Protein AF-S2SFE3-F1 (afdb_monomer)

Secondary structure (DSSP, 8-state):
-HHHHHHHHHHHHH-PPPPS---S--PPP--TTHHHHHHHHHHHHTT--

Radius of gyration: 12.44 Å; Cα contacts (8 Å, |Δi|>4): 21; chains: 1; bounding box: 22×21×31 Å

Solvent-accessible surface area (backbone atoms only — not comparable to full-atom values): 3216 Å² total; per-residue (Å²): 111,75,38,56,55,53,36,52,51,51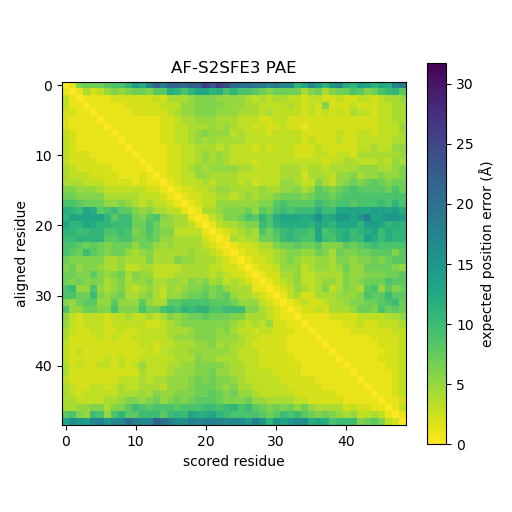,46,67,76,74,51,78,86,74,67,90,83,71,88,71,91,81,86,82,86,70,59,87,56,74,48,37,52,18,50,52,51,50,33,57,76,69,70,58,128

pLDDT: mean 87.16, std 5.81, range [62.38, 93.12]

Structure (mmCIF, N/CA/C/O backbone):
data_AF-S2SFE3-F1
#
_entry.id   AF-S2SFE3-F1
#
loop_
_atom_site.group_PDB
_atom_site.id
_atom_site.type_symbol
_atom_site.label_atom_id
_atom_site.label_alt_id
_atom_site.label_comp_id
_atom_site.label_asym_id
_atom_site.label_entity_id
_atom_site.label_seq_id
_atom_site.pdbx_PDB_ins_code
_atom_site.Cartn_x
_atom_site.Cartn_y
_atom_site.Cartn_z
_atom_s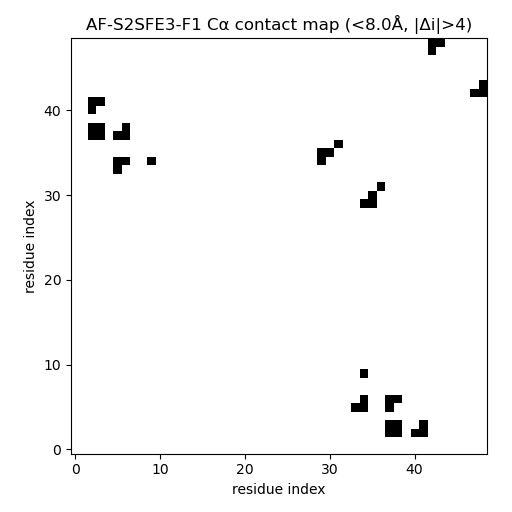ite.occupancy
_atom_site.B_iso_or_equiv
_atom_site.auth_seq_id
_atom_site.auth_comp_id
_atom_site.auth_asym_id
_atom_site.auth_atom_id
_atom_site.pdbx_PDB_model_num
ATOM 1 N N . SER A 1 1 ? -0.822 -7.140 12.882 1.00 65.19 1 SER A N 1
ATOM 2 C CA . SER A 1 1 ? -1.488 -5.825 12.989 1.00 65.19 1 SER A CA 1
ATOM 3 C C . SER A 1 1 ? -2.651 -5.816 12.008 1.00 65.19 1 SER A C 1
ATOM 5 O O . SER A 1 1 ? -2.458 -6.297 10.901 1.00 65.19 1 SER A O 1
ATOM 7 N N . THR A 1 2 ? -3.843 -5.347 12.388 1.00 85.94 2 THR A N 1
ATOM 8 C CA . THR A 1 2 ? -5.041 -5.339 11.514 1.00 85.94 2 THR A CA 1
ATOM 9 C C . THR A 1 2 ? -4.882 -4.425 10.295 1.00 85.94 2 THR A C 1
ATOM 11 O O . THR A 1 2 ? -5.435 -4.715 9.239 1.00 85.94 2 THR A O 1
ATOM 14 N N . ALA A 1 3 ? -4.078 -3.364 10.417 1.00 88.50 3 ALA A N 1
ATOM 15 C CA . ALA A 1 3 ? -3.762 -2.448 9.324 1.00 88.50 3 ALA A CA 1
ATOM 16 C C . ALA A 1 3 ? -2.960 -3.126 8.199 1.00 88.50 3 ALA A C 1
ATOM 18 O O . ALA A 1 3 ? -3.294 -2.960 7.031 1.00 88.50 3 ALA A O 1
ATOM 19 N N . VAL A 1 4 ? -1.952 -3.939 8.544 1.00 89.88 4 VAL A N 1
ATOM 20 C CA . VAL A 1 4 ? -1.146 -4.691 7.560 1.00 89.88 4 VAL A CA 1
ATOM 21 C C . VAL A 1 4 ? -2.037 -5.607 6.729 1.00 89.88 4 VAL A C 1
ATOM 23 O O . VAL A 1 4 ? -2.016 -5.520 5.510 1.00 89.88 4 VAL A O 1
ATOM 26 N N . THR A 1 5 ? -2.898 -6.391 7.381 1.00 91.06 5 THR A N 1
ATOM 27 C CA . THR A 1 5 ? -3.817 -7.303 6.686 1.00 91.06 5 THR A CA 1
ATOM 28 C C . THR A 1 5 ? -4.775 -6.565 5.751 1.00 91.06 5 THR A C 1
ATOM 30 O O . THR A 1 5 ? -4.975 -7.000 4.623 1.00 91.06 5 THR A O 1
ATOM 33 N N . ALA A 1 6 ? -5.341 -5.433 6.183 1.00 89.56 6 ALA A N 1
ATOM 34 C CA . ALA A 1 6 ? -6.232 -4.639 5.338 1.00 89.56 6 ALA A CA 1
ATOM 35 C C . ALA A 1 6 ? -5.511 -4.062 4.107 1.00 89.56 6 ALA A C 1
ATOM 37 O O . ALA A 1 6 ? -6.079 -4.019 3.018 1.00 89.56 6 ALA A O 1
ATOM 38 N N . TYR A 1 7 ? -4.259 -3.631 4.277 1.00 89.12 7 TYR A N 1
ATOM 39 C CA . TYR A 1 7 ? -3.448 -3.108 3.184 1.00 89.12 7 TYR A CA 1
ATOM 40 C C . TYR A 1 7 ? -3.019 -4.215 2.209 1.00 89.12 7 TYR A C 1
ATOM 42 O O . TYR A 1 7 ? -3.189 -4.060 1.005 1.00 89.12 7 TYR A O 1
ATOM 50 N N . GLU A 1 8 ? -2.536 -5.352 2.714 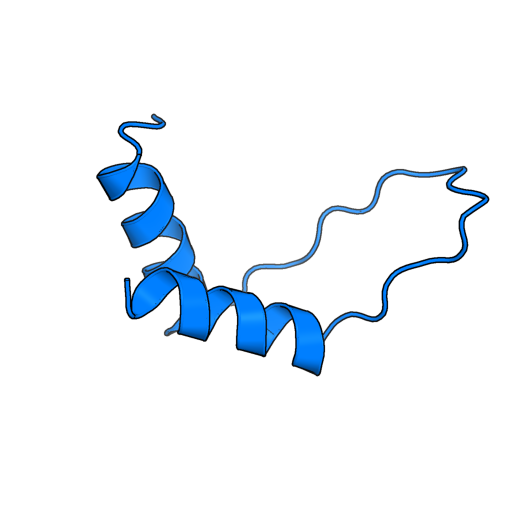1.00 90.81 8 GLU A N 1
ATOM 51 C CA . GLU A 1 8 ? -2.165 -6.520 1.900 1.00 90.81 8 GLU A CA 1
ATOM 52 C C . GLU A 1 8 ? -3.343 -7.042 1.078 1.00 90.81 8 GLU A C 1
ATOM 54 O O . GLU A 1 8 ? -3.191 -7.327 -0.107 1.00 90.81 8 GLU A O 1
ATOM 59 N N . GLN A 1 9 ? -4.528 -7.129 1.688 1.00 92.44 9 GLN A N 1
ATOM 60 C CA . GLN A 1 9 ? -5.724 -7.601 1.002 1.00 92.44 9 GLN A CA 1
ATOM 61 C C . GLN A 1 9 ? -6.103 -6.683 -0.164 1.00 92.44 9 GLN A C 1
ATOM 63 O O . GLN A 1 9 ? -6.338 -7.168 -1.264 1.00 92.44 9 GLN A O 1
ATOM 68 N N . TYR A 1 10 ? -6.066 -5.363 0.036 1.00 91.69 10 TYR A N 1
ATOM 69 C CA . TYR A 1 10 ? -6.302 -4.418 -1.054 1.00 91.69 10 TYR A CA 1
ATOM 70 C C . TYR A 1 10 ? -5.319 -4.597 -2.210 1.00 91.69 10 TYR A C 1
ATOM 72 O O . TYR A 1 10 ? -5.746 -4.597 -3.363 1.00 91.69 10 TYR A O 1
ATOM 80 N N . ILE A 1 11 ? -4.027 -4.760 -1.907 1.00 90.50 11 ILE A N 1
ATOM 81 C CA . ILE A 1 11 ? -3.009 -4.952 -2.939 1.00 90.50 11 ILE A CA 1
ATOM 82 C C . ILE A 1 11 ? -3.292 -6.219 -3.745 1.00 90.50 11 ILE A C 1
ATOM 84 O O . ILE A 1 11 ? -3.317 -6.149 -4.967 1.00 90.50 11 ILE A O 1
ATOM 88 N N . ASN A 1 12 ? -3.571 -7.336 -3.072 1.00 90.94 12 ASN A N 1
ATOM 89 C CA . ASN A 1 12 ? -3.876 -8.604 -3.736 1.00 90.94 12 ASN A CA 1
ATOM 90 C C . ASN A 1 12 ? -5.157 -8.542 -4.585 1.00 90.94 12 ASN A C 1
ATOM 92 O O . ASN A 1 12 ? -5.243 -9.225 -5.600 1.00 90.94 12 ASN A O 1
ATOM 96 N N . ASP A 1 13 ? -6.141 -7.738 -4.174 1.00 93.12 13 ASP A N 1
ATOM 97 C CA . ASP A 1 13 ? -7.417 -7.602 -4.882 1.00 93.12 13 ASP A CA 1
ATOM 98 C C . ASP A 1 13 ? -7.341 -6.638 -6.083 1.00 93.12 13 ASP A C 1
ATOM 100 O O . ASP A 1 13 ? -8.165 -6.732 -6.992 1.00 93.12 13 ASP A O 1
ATOM 104 N N . HIS A 1 14 ? -6.397 -5.688 -6.085 1.00 89.94 14 HIS A N 1
ATOM 105 C CA . HIS A 1 14 ? -6.333 -4.607 -7.085 1.00 89.94 14 HIS A CA 1
ATOM 106 C C . HIS A 1 14 ? -5.133 -4.684 -8.025 1.00 89.94 14 HIS A C 1
ATOM 108 O O . HIS A 1 14 ? -5.181 -4.092 -9.104 1.00 89.94 14 HIS A O 1
ATOM 114 N N . TYR A 1 15 ? -4.070 -5.387 -7.639 1.00 89.25 15 TYR A N 1
ATOM 115 C CA . TYR A 1 15 ? -2.839 -5.461 -8.412 1.00 89.25 15 TYR A CA 1
ATOM 116 C C . TYR A 1 15 ? -2.402 -6.910 -8.582 1.00 89.25 15 TYR A C 1
ATOM 118 O O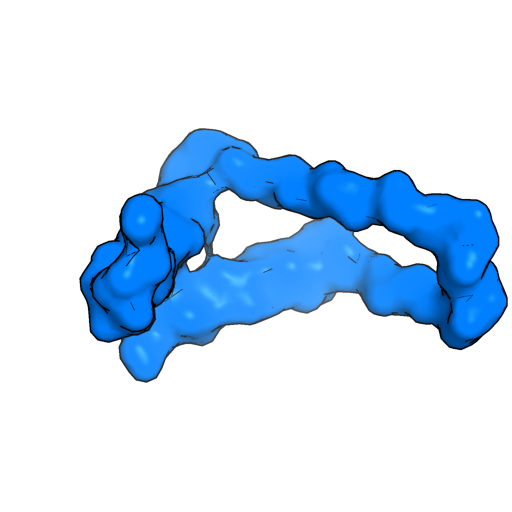 . TYR A 1 15 ? -2.333 -7.685 -7.629 1.00 89.25 15 TYR A O 1
ATOM 126 N N . GLU A 1 16 ? -2.046 -7.259 -9.812 1.00 87.50 16 GLU A N 1
ATOM 127 C CA . GLU A 1 16 ? -1.354 -8.507 -10.097 1.00 87.50 16 GLU A CA 1
ATOM 128 C C . GLU A 1 16 ? 0.149 -8.257 -10.103 1.00 87.50 16 GLU A C 1
ATOM 130 O O . GLU A 1 16 ? 0.631 -7.235 -10.598 1.00 87.50 16 GLU A O 1
ATOM 135 N N . PHE A 1 17 ? 0.904 -9.199 -9.542 1.00 83.38 17 PHE A N 1
ATOM 136 C CA . PHE A 1 17 ? 2.351 -9.083 -9.543 1.00 83.38 17 PHE A CA 1
ATOM 137 C C . PHE A 1 17 ? 2.864 -9.198 -10.989 1.00 83.38 17 PHE A C 1
ATOM 139 O O . PHE A 1 17 ? 2.565 -10.195 -11.655 1.00 83.38 17 PHE A O 1
ATOM 146 N N . PRO A 1 18 ? 3.623 -8.209 -11.493 1.00 81.69 18 PRO A N 1
ATOM 147 C CA . PRO A 1 18 ? 4.120 -8.243 -12.861 1.00 81.69 18 PRO A CA 1
ATOM 148 C C . PRO A 1 18 ? 5.090 -9.411 -13.082 1.00 81.69 18 PRO A C 1
ATOM 150 O O . PRO A 1 18 ? 5.675 -9.961 -12.144 1.00 81.69 18 PRO A O 1
ATOM 153 N N . SER A 1 19 ? 5.284 -9.787 -14.348 1.00 83.88 19 SER A N 1
ATOM 154 C CA . SER A 1 19 ? 6.270 -10.801 -14.732 1.00 83.88 19 SER A CA 1
ATOM 155 C C . SER A 1 19 ? 7.677 -10.433 -14.254 1.00 83.88 19 SER A C 1
ATOM 157 O O . SER A 1 19 ? 8.015 -9.256 -14.170 1.00 83.88 19 SER A O 1
ATOM 159 N N . ALA A 1 20 ? 8.526 -11.438 -14.020 1.00 81.44 20 ALA A N 1
ATOM 160 C CA . ALA A 1 20 ? 9.879 -11.251 -13.486 1.00 81.44 20 ALA A CA 1
ATOM 161 C C . ALA A 1 20 ? 10.798 -10.344 -14.337 1.00 81.44 20 ALA A C 1
ATOM 163 O O . ALA A 1 20 ? 11.780 -9.819 -13.813 1.00 81.44 20 ALA A O 1
ATOM 164 N N . ASP A 1 21 ? 10.474 -10.125 -15.614 1.00 84.38 21 ASP A N 1
ATOM 165 C CA . ASP A 1 21 ? 11.134 -9.132 -16.468 1.00 84.38 21 ASP A CA 1
ATOM 166 C C . ASP A 1 21 ? 10.633 -7.710 -16.156 1.00 84.38 21 ASP A C 1
ATOM 168 O O . ASP A 1 21 ? 9.870 -7.098 -16.905 1.00 84.38 21 ASP A O 1
ATOM 172 N N . LEU A 1 22 ? 11.065 -7.173 -15.013 1.00 84.94 22 LEU A N 1
ATOM 173 C CA . LEU A 1 22 ? 10.733 -5.820 -14.566 1.00 84.94 22 LEU A CA 1
ATOM 174 C C . LEU A 1 22 ? 11.621 -4.785 -15.279 1.00 84.94 22 LEU A C 1
ATOM 176 O O . LEU A 1 22 ? 12.747 -4.520 -14.861 1.00 84.94 22 LEU A O 1
ATOM 180 N N . THR A 1 23 ? 11.122 -4.179 -16.358 1.00 89.75 23 THR A N 1
ATOM 181 C CA . THR A 1 23 ? 11.834 -3.117 -17.107 1.00 89.75 23 THR A CA 1
ATOM 182 C C . THR A 1 23 ? 11.471 -1.698 -16.672 1.00 89.75 23 THR A C 1
ATOM 184 O O . THR A 1 23 ? 12.084 -0.733 -17.126 1.00 89.75 23 THR A O 1
ATOM 187 N N . SER A 1 24 ? 10.464 -1.554 -15.815 1.00 84.62 24 SER A N 1
ATOM 188 C CA . SER A 1 24 ? 9.959 -0.267 -15.345 1.00 84.62 24 SER A CA 1
ATOM 189 C C . SER A 1 24 ? 9.477 -0.364 -13.906 1.00 84.62 24 SER A C 1
ATOM 191 O O . SER A 1 24 ? 8.985 -1.405 -13.476 1.00 84.62 24 SER A O 1
ATOM 193 N N . TRP A 1 25 ? 9.597 0.749 -13.187 1.00 86.81 25 TRP A N 1
ATOM 194 C CA . TRP A 1 25 ? 8.968 0.930 -11.887 1.00 86.81 25 TRP A CA 1
ATOM 195 C C . TRP A 1 25 ? 7.606 1.586 -12.063 1.00 86.81 25 TRP A C 1
ATOM 197 O O . TRP A 1 25 ?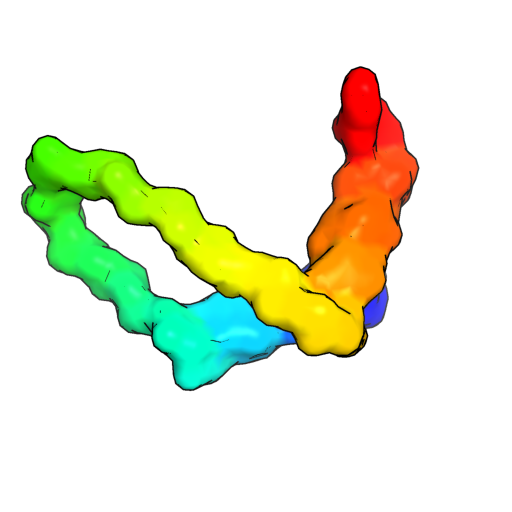 7.491 2.607 -12.740 1.00 86.81 25 TRP A O 1
ATOM 207 N N . GLU A 1 26 ? 6.600 1.005 -11.426 1.00 82.62 26 GLU A N 1
ATOM 208 C CA . GLU A 1 26 ? 5.261 1.565 -11.319 1.00 82.62 26 GLU A CA 1
ATOM 209 C C . GLU A 1 26 ? 4.947 1.765 -9.839 1.00 82.62 26 GLU A C 1
ATOM 211 O O . GLU A 1 26 ? 5.164 0.870 -9.020 1.00 82.62 26 GLU A O 1
ATOM 216 N N . GLU A 1 27 ? 4.467 2.955 -9.488 1.00 85.44 27 GLU A N 1
ATOM 217 C CA . GLU A 1 27 ? 3.982 3.217 -8.142 1.00 85.44 27 GLU A CA 1
ATOM 218 C C . GLU A 1 27 ? 2.478 2.963 -8.089 1.00 85.44 27 GLU A C 1
ATOM 220 O O . GLU A 1 27 ? 1.699 3.606 -8.788 1.00 85.44 27 GLU A O 1
ATOM 225 N N . TRP A 1 28 ? 2.075 2.023 -7.238 1.00 85.31 28 TRP A N 1
ATOM 226 C CA . TRP A 1 28 ? 0.671 1.681 -7.066 1.00 85.31 28 TRP A CA 1
ATOM 227 C C . TRP A 1 28 ? -0.082 2.709 -6.236 1.00 85.31 28 TRP A C 1
ATOM 229 O O . TRP A 1 28 ? 0.349 3.114 -5.144 1.00 85.31 28 TRP A O 1
ATOM 239 N N . ASP A 1 29 ? -1.261 3.053 -6.737 1.00 84.62 29 ASP A N 1
ATOM 240 C CA . ASP A 1 29 ? -2.139 4.041 -6.146 1.00 84.62 29 ASP A CA 1
ATOM 241 C C . ASP A 1 29 ? -2.711 3.568 -4.802 1.00 84.62 29 ASP A C 1
ATOM 243 O O . ASP A 1 29 ? -3.039 2.389 -4.600 1.00 84.62 29 ASP A O 1
ATOM 247 N N . LYS A 1 30 ? -2.829 4.514 -3.867 1.00 85.38 30 LYS A N 1
ATOM 248 C CA . LYS A 1 30 ? -3.339 4.303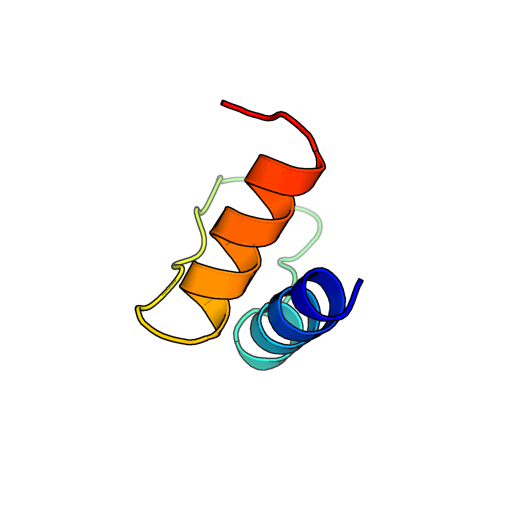 -2.500 1.00 85.38 30 LYS A CA 1
ATOM 249 C C . LYS A 1 30 ? -4.566 5.195 -2.305 1.00 85.38 30 LYS A C 1
ATOM 251 O O . LYS A 1 30 ? -4.440 6.274 -1.712 1.00 85.38 30 LYS A O 1
ATOM 256 N N . PRO A 1 31 ? -5.732 4.791 -2.841 1.00 86.81 31 PRO A N 1
ATOM 257 C CA . PRO A 1 31 ? -6.923 5.625 -2.866 1.00 86.81 31 PRO A CA 1
ATOM 258 C C . PRO A 1 31 ? -7.361 6.011 -1.454 1.00 86.81 31 PRO A C 1
ATOM 260 O O . PRO A 1 31 ? -7.047 5.341 -0.464 1.00 86.81 31 PRO A O 1
ATOM 263 N N . GLU A 1 32 ? -8.092 7.121 -1.359 1.00 85.44 32 GLU A N 1
ATOM 264 C CA . GLU A 1 32 ? -8.639 7.572 -0.084 1.00 85.44 32 GLU A CA 1
ATOM 265 C C . GLU A 1 32 ? -9.546 6.512 0.553 1.00 85.44 32 GLU A C 1
ATOM 267 O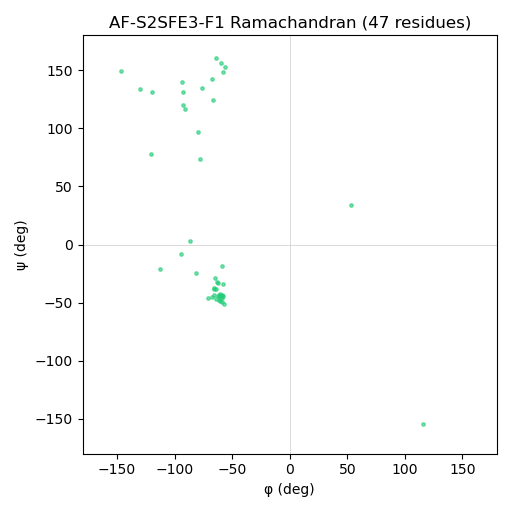 O . GLU A 1 32 ? -10.214 5.737 -0.129 1.00 85.44 32 GLU A O 1
ATOM 272 N N . GLY A 1 33 ? -9.568 6.486 1.888 1.00 85.94 33 GLY A N 1
ATOM 273 C CA . GLY A 1 33 ? -10.362 5.534 2.656 1.00 85.94 33 GLY A CA 1
ATOM 274 C C . GLY A 1 33 ? -9.517 4.568 3.494 1.00 85.94 33 GLY A C 1
ATOM 275 O O . GLY A 1 33 ? -8.397 4.910 3.894 1.00 85.94 33 GLY A O 1
ATOM 276 N N . PRO A 1 34 ? -10.053 3.375 3.812 1.00 86.56 34 PRO A N 1
ATOM 277 C CA . PRO A 1 34 ? -9.459 2.455 4.786 1.00 86.56 34 PRO A CA 1
ATOM 278 C C . PRO A 1 34 ? -8.022 2.031 4.458 1.00 86.56 34 PRO A C 1
ATOM 280 O O . PRO A 1 34 ? -7.205 1.880 5.361 1.00 86.56 34 PRO A O 1
ATOM 283 N N . VAL A 1 35 ? -7.690 1.906 3.172 1.00 89.00 35 VAL A N 1
ATOM 284 C CA . VAL A 1 35 ? -6.350 1.541 2.687 1.00 89.00 35 VAL A CA 1
ATOM 285 C C . VAL A 1 35 ? -5.313 2.612 2.960 1.00 89.00 35 VAL A C 1
ATOM 287 O O . VAL A 1 35 ? -4.237 2.307 3.470 1.00 89.00 35 VAL A O 1
ATOM 290 N N . ARG A 1 36 ? -5.637 3.879 2.687 1.00 91.00 36 ARG A N 1
ATOM 291 C CA . ARG A 1 36 ? -4.727 4.988 2.978 1.00 91.00 36 ARG A CA 1
ATOM 292 C C . ARG A 1 36 ? -4.521 5.162 4.480 1.00 91.00 36 ARG A C 1
ATOM 294 O O . ARG A 1 36 ? -3.405 5.430 4.917 1.00 91.00 36 ARG A O 1
ATOM 301 N N . GLN A 1 37 ? -5.568 4.955 5.280 1.00 91.25 37 GLN A N 1
ATOM 302 C CA . GLN A 1 37 ? -5.451 4.954 6.742 1.00 91.25 37 GLN A CA 1
ATOM 303 C C . GLN A 1 37 ? -4.555 3.811 7.231 1.00 91.25 37 GLN A C 1
ATOM 305 O O . GLN A 1 37 ? -3.642 4.052 8.018 1.00 91.25 37 GLN A O 1
ATOM 310 N N . ALA A 1 38 ? -4.764 2.594 6.720 1.00 90.56 38 ALA A N 1
ATOM 311 C CA . ALA A 1 38 ? -3.934 1.438 7.034 1.00 90.56 38 ALA A CA 1
ATOM 312 C C . ALA A 1 38 ? -2.463 1.673 6.660 1.00 90.56 38 ALA A C 1
ATOM 314 O O . ALA A 1 38 ? -1.579 1.417 7.471 1.00 90.56 38 ALA A O 1
ATOM 315 N N . TYR A 1 39 ? -2.203 2.240 5.480 1.00 90.38 39 TYR A N 1
ATOM 316 C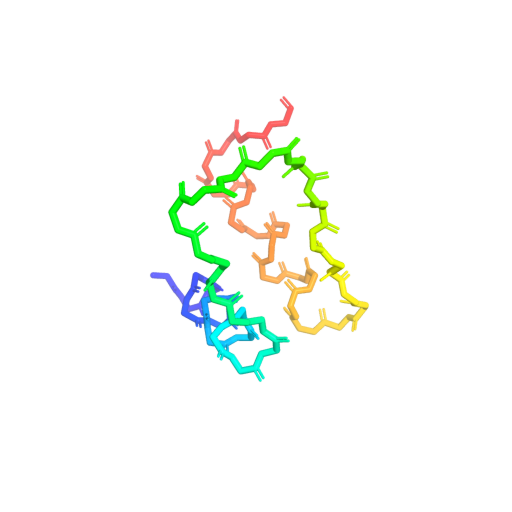 CA . TYR A 1 39 ? -0.861 2.607 5.037 1.00 90.38 39 TYR A CA 1
ATOM 317 C C . TYR A 1 39 ? -0.167 3.568 6.017 1.00 90.38 39 TYR A C 1
ATOM 319 O O . TYR A 1 39 ? 0.941 3.293 6.476 1.00 90.38 39 TYR A O 1
ATOM 327 N N . HIS A 1 40 ? -0.825 4.665 6.402 1.00 92.12 40 HIS A N 1
ATOM 328 C CA . HIS A 1 40 ? -0.249 5.627 7.348 1.00 92.12 40 HIS A CA 1
ATOM 329 C C . HIS A 1 40 ? -0.043 5.042 8.752 1.00 92.12 40 HIS A C 1
ATOM 331 O O . HIS A 1 40 ? 0.969 5.328 9.393 1.00 92.12 40 HIS A O 1
ATOM 337 N N . GLU A 1 41 ? -0.969 4.207 9.223 1.00 92.06 41 GLU A N 1
ATOM 338 C CA . GLU A 1 41 ? -0.856 3.511 10.506 1.00 92.06 41 GLU A CA 1
ATOM 339 C C . GLU A 1 41 ? 0.366 2.579 10.519 1.00 92.06 41 GLU A C 1
ATOM 341 O O . GLU A 1 41 ? 1.136 2.585 11.479 1.00 92.06 41 GLU A O 1
ATOM 346 N N . ILE A 1 42 ? 0.598 1.838 9.428 1.00 89.94 42 ILE A N 1
ATOM 347 C CA . ILE A 1 42 ? 1.778 0.978 9.266 1.00 89.94 42 ILE A CA 1
ATOM 348 C C . ILE A 1 42 ? 3.062 1.810 9.326 1.00 89.94 42 ILE A C 1
ATOM 350 O O . ILE A 1 42 ? 3.968 1.458 10.080 1.00 89.94 42 ILE A O 1
ATOM 354 N N . LEU A 1 43 ? 3.151 2.921 8.587 1.00 92.06 43 LEU A N 1
ATOM 355 C CA . LEU A 1 43 ? 4.340 3.784 8.618 1.00 92.06 43 LEU A CA 1
ATOM 356 C C . LEU A 1 43 ? 4.624 4.313 10.028 1.00 92.06 43 LEU A C 1
ATOM 358 O O . LEU A 1 43 ? 5.748 4.207 10.520 1.00 92.06 43 LEU A O 1
ATOM 362 N N . LYS A 1 44 ? 3.584 4.798 10.716 1.00 92.38 44 LYS A N 1
ATOM 363 C CA . LYS A 1 44 ? 3.681 5.299 12.090 1.00 92.38 44 LYS A CA 1
ATOM 364 C C . LYS A 1 44 ? 4.151 4.218 13.064 1.00 92.38 44 LYS A C 1
ATOM 366 O O . LYS A 1 44 ? 5.032 4.486 13.876 1.00 92.38 44 LYS A O 1
ATOM 371 N N . GLN A 1 45 ? 3.595 3.007 12.978 1.00 91.69 45 GLN A N 1
ATOM 372 C CA . GLN A 1 45 ? 3.985 1.868 13.821 1.00 91.69 45 GLN A CA 1
ATOM 373 C C . GLN A 1 45 ? 5.447 1.458 13.606 1.00 91.69 45 GLN A C 1
ATOM 375 O O . GLN A 1 45 ? 6.113 1.036 14.548 1.00 91.69 45 GLN A O 1
ATOM 380 N N . ASN A 1 46 ? 5.953 1.608 12.381 1.00 87.94 46 ASN A N 1
ATOM 381 C CA . ASN A 1 46 ? 7.344 1.312 12.043 1.00 87.9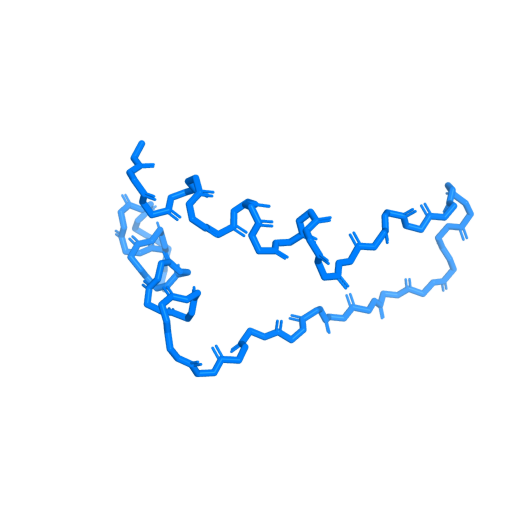4 46 ASN A CA 1
ATOM 382 C C . ASN A 1 46 ? 8.295 2.497 12.287 1.00 87.94 46 ASN A C 1
ATOM 384 O O . ASN A 1 46 ? 9.485 2.374 12.011 1.00 87.94 46 ASN A O 1
ATOM 388 N N . HIS A 1 47 ? 7.798 3.622 12.817 1.00 91.75 47 HIS A N 1
ATOM 389 C CA . HIS A 1 47 ? 8.558 4.864 13.002 1.00 91.75 47 HIS A CA 1
ATOM 390 C C . HIS A 1 47 ? 9.234 5.359 11.712 1.00 91.75 47 HIS A C 1
ATOM 392 O O . HIS A 1 47 ? 10.323 5.927 11.750 1.00 91.75 47 HIS A O 1
ATOM 398 N N . VAL A 1 48 ? 8.587 5.131 10.567 1.00 81.88 48 VAL A N 1
ATOM 399 C CA . VAL A 1 48 ? 9.036 5.627 9.266 1.00 81.88 48 VAL A CA 1
ATOM 400 C C . VAL A 1 48 ? 8.387 6.990 9.032 1.00 81.88 48 VAL A C 1
ATOM 402 O O . VAL A 1 48 ? 7.159 7.082 8.955 1.00 81.88 48 VAL A O 1
ATOM 405 N N . GLY A 1 49 ? 9.213 8.035 8.945 1.00 62.38 49 GLY A N 1
ATOM 406 C CA . GLY A 1 49 ? 8.813 9.430 8.749 1.00 62.38 49 GLY A CA 1
ATOM 407 C C . GLY A 1 49 ? 10.002 10.327 8.445 1.00 62.38 49 GLY A C 1
ATOM 408 O O . GLY A 1 49 ? 11.091 10.054 8.997 1.00 62.38 49 GLY A O 1
#

Foldseek 3Di:
DVLVVVLVVVCVVPDDDDDPPDPDDDDDDQDDDSNVVSVVVVCVVVVND

Organism: NCBI:txid1256206

Sequence (49 aa):
STAVTAYEQYINDHYEFPSADLTSWEEWDKPEGPVRQAYHEILKQNHVG

Mean predicted aligned error: 4.84 Å